Protein AF-A0A7Y3CEC0-F1 (afdb_monomer)

Solvent-accessible surface area (backbone atoms only — not comparable to full-atom values): 6217 Å² total; per-residue (Å²): 115,65,68,61,55,50,53,50,53,50,54,49,51,52,52,57,57,64,46,48,63,54,53,51,51,55,41,40,76,74,68,47,51,54,66,59,53,50,49,54,53,48,64,57,48,48,59,55,52,51,51,52,38,55,76,70,67,55,77,82,71,61,70,71,57,37,55,50,51,49,45,47,48,49,56,50,50,46,43,51,48,49,53,52,45,44,42,43,74,77,40,60,58,70,61,48,51,57,59,58,66,46,48,64,60,57,61,74,75,107

Secondary structure (DSSP, 8-state):
-HHHHHHHHHHHHHHHHHHHHHHHHHHHHTT--HHHHHHHHHHHHHHHHHHHHHHTTPPPP-THHHHHHHHIIIIIIIHHHHHHHHHHHHS-HHHHHHHHTTHHHHHHH-

Sequence (110 aa):
MDRLIGVFLVALSAACFGTNAIFASICYDAGANPVTFLFIRFLIASPIMFLIMIARGFTIPRGKLLVSLTLIGGIGLAGTTLCFYTAIRLAPVNLVIVIAYMYPTIVTLL

Mean predicted aligned error: 5.34 Å

pLDDT: mean 89.63, std 3.98, range [59.88, 95.56]

Radius of gyration: 16.81 Å; Cα contacts (8 Å, |Δi|>4): 39; chains: 1; bounding box: 42×38×42 Å

Foldseek 3Di:
DVVVVVVVVVVVVVVVVVCLLVVLVVVVVVVDALVRSLCVVCVVVVVVVVVVCVVVVHDDDDDPVVVVCCCCVPCVVVVVSSVLSNVVVVDPNVVSVVVVVCVVVVVVVD

Structure (mmCIF, N/CA/C/O backbone):
data_AF-A0A7Y3CEC0-F1
#
_entry.id   AF-A0A7Y3CEC0-F1
#
loop_
_atom_site.group_PDB
_atom_site.id
_atom_site.type_symbol
_atom_site.label_atom_id
_atom_site.label_alt_id
_atom_site.label_comp_id
_atom_site.label_asym_id
_atom_site.label_entity_id
_atom_site.label_seq_id
_atom_site.pdbx_PDB_ins_code
_atom_site.Cartn_x
_atom_site.Cartn_y
_atom_site.Cartn_z
_atom_site.occupancy
_atom_site.B_iso_or_equiv
_atom_site.auth_seq_id
_atom_site.auth_comp_id
_atom_site.auth_asym_id
_atom_site.auth_atom_id
_atom_site.pdbx_PDB_model_num
ATOM 1 N N . MET A 1 1 ? -32.267 -2.224 0.789 1.00 59.88 1 MET A N 1
ATOM 2 C CA . MET A 1 1 ? -31.476 -1.362 -0.123 1.00 59.88 1 MET A CA 1
ATOM 3 C C . MET A 1 1 ? -29.973 -1.581 0.065 1.00 59.88 1 MET A C 1
ATOM 5 O O . MET A 1 1 ? -29.211 -1.476 -0.887 1.00 59.88 1 MET A O 1
ATOM 9 N N . ASP A 1 2 ? -29.561 -2.012 1.257 1.00 79.38 2 ASP A N 1
ATOM 10 C CA . ASP A 1 2 ? -28.159 -2.186 1.666 1.00 79.38 2 ASP A CA 1
ATOM 11 C C . ASP A 1 2 ? -27.412 -3.283 0.898 1.00 79.38 2 ASP A C 1
ATOM 13 O O . ASP A 1 2 ? -26.218 -3.156 0.642 1.00 79.38 2 ASP A O 1
ATOM 17 N N . ARG A 1 3 ? -28.116 -4.329 0.438 1.00 87.75 3 ARG A N 1
ATOM 18 C CA . ARG A 1 3 ? -27.504 -5.409 -0.355 1.00 87.75 3 ARG A CA 1
ATOM 19 C C . ARG A 1 3 ? -26.991 -4.926 -1.714 1.00 87.75 3 ARG A C 1
ATOM 21 O O . ARG A 1 3 ? -25.917 -5.343 -2.126 1.00 87.75 3 ARG A O 1
ATOM 28 N N . LEU A 1 4 ? -27.723 -4.039 -2.392 1.00 93.19 4 LEU A N 1
ATOM 29 C CA . LEU A 1 4 ? -27.307 -3.485 -3.689 1.00 93.19 4 LEU A CA 1
ATOM 30 C C . LEU A 1 4 ? -26.101 -2.553 -3.536 1.00 93.19 4 LEU A C 1
ATOM 32 O O . LEU A 1 4 ? -25.158 -2.647 -4.316 1.00 93.19 4 LEU A O 1
ATOM 36 N N . ILE A 1 5 ? -26.098 -1.716 -2.493 1.00 94.19 5 ILE A N 1
ATOM 37 C CA . ILE A 1 5 ? -24.960 -0.846 -2.160 1.00 94.19 5 ILE A CA 1
ATOM 38 C C . ILE A 1 5 ? -23.728 -1.696 -1.832 1.00 94.19 5 ILE A C 1
ATOM 40 O O . ILE A 1 5 ? -22.648 -1.434 -2.354 1.00 94.19 5 ILE A O 1
ATOM 44 N N . GLY A 1 6 ? -23.889 -2.755 -1.033 1.00 91.50 6 GLY A N 1
ATOM 45 C CA . GLY A 1 6 ? -22.810 -3.692 -0.723 1.00 91.50 6 GLY A CA 1
ATOM 46 C C . GLY A 1 6 ? -22.241 -4.372 -1.970 1.00 91.50 6 GLY A C 1
ATOM 47 O O . GLY A 1 6 ? -21.027 -4.387 -2.152 1.00 91.50 6 GLY A O 1
ATOM 48 N N . VAL A 1 7 ? -23.102 -4.871 -2.865 1.00 94.69 7 VAL A N 1
ATOM 49 C CA . VAL A 1 7 ? -22.674 -5.477 -4.140 1.00 94.69 7 VAL A CA 1
ATOM 50 C C . VAL A 1 7 ? -21.895 -4.476 -4.991 1.00 94.69 7 VAL A C 1
ATOM 52 O O . VAL A 1 7 ? -20.831 -4.812 -5.506 1.00 94.69 7 VAL A O 1
ATOM 55 N N . PHE A 1 8 ? -22.379 -3.238 -5.097 1.00 95.56 8 PHE A N 1
ATOM 56 C CA . PHE A 1 8 ? -21.694 -2.192 -5.849 1.00 95.56 8 PHE A CA 1
ATOM 57 C C . PHE A 1 8 ? -20.322 -1.847 -5.252 1.00 95.56 8 PHE A C 1
ATOM 59 O O . PHE A 1 8 ? -19.337 -1.770 -5.983 1.00 95.56 8 PHE A O 1
ATOM 66 N N . LEU A 1 9 ? -20.227 -1.704 -3.926 1.00 92.81 9 LEU A N 1
ATOM 67 C CA . LEU A 1 9 ? -18.962 -1.427 -3.236 1.00 92.81 9 LEU A CA 1
ATOM 68 C C . LEU A 1 9 ? -17.937 -2.551 -3.429 1.00 92.81 9 LEU A C 1
ATOM 70 O O . LEU A 1 9 ? -16.758 -2.269 -3.643 1.00 92.81 9 LEU A O 1
ATOM 74 N N . VAL A 1 10 ? -18.376 -3.812 -3.394 1.00 94.06 10 VAL A N 1
ATOM 75 C CA . VAL A 1 10 ? -17.502 -4.967 -3.651 1.00 94.06 10 VAL A CA 1
ATOM 76 C C . VAL A 1 10 ? -17.024 -4.973 -5.100 1.00 94.06 10 VAL A C 1
ATOM 78 O O . VAL A 1 10 ? -15.828 -5.126 -5.337 1.00 94.06 10 VAL A O 1
ATOM 81 N N . ALA A 1 11 ? -17.923 -4.759 -6.063 1.00 95.00 11 ALA A N 1
ATOM 82 C CA . ALA A 1 11 ? -17.562 -4.705 -7.479 1.00 95.00 11 ALA A CA 1
ATOM 83 C C . ALA A 1 11 ? -16.560 -3.576 -7.766 1.00 95.00 11 ALA A C 1
ATOM 85 O O . ALA A 1 11 ? -15.555 -3.792 -8.445 1.00 95.00 11 ALA A O 1
ATOM 86 N N . LEU A 1 12 ? -16.786 -2.393 -7.187 1.00 95.12 12 LEU A N 1
ATOM 87 C CA . LEU A 1 12 ? -15.876 -1.257 -7.298 1.00 95.12 12 LEU A CA 1
ATOM 88 C C . LEU A 1 12 ? -14.510 -1.565 -6.673 1.00 95.12 12 LEU A C 1
ATOM 90 O O . LEU A 1 12 ? -13.479 -1.311 -7.290 1.00 95.12 12 LEU A O 1
ATOM 94 N N . SER A 1 13 ? -14.489 -2.159 -5.477 1.00 92.06 13 SER A N 1
ATOM 95 C CA . SER A 1 13 ? -13.247 -2.554 -4.808 1.00 92.06 13 SER A CA 1
ATOM 96 C C . SER A 1 13 ? -12.456 -3.575 -5.630 1.00 92.06 13 SER A C 1
ATOM 98 O O . SER A 1 13 ? -11.248 -3.406 -5.806 1.00 92.06 13 SER A O 1
ATOM 100 N N . ALA A 1 14 ? -13.133 -4.577 -6.198 1.00 90.56 14 ALA A N 1
ATOM 101 C CA . ALA A 1 14 ? -12.520 -5.580 -7.064 1.00 90.56 14 ALA A CA 1
ATOM 102 C C . ALA A 1 14 ? -11.923 -4.953 -8.334 1.00 90.56 14 ALA A C 1
ATOM 104 O O . ALA A 1 14 ? -10.784 -5.260 -8.691 1.00 90.56 14 ALA A O 1
ATOM 105 N N . ALA A 1 15 ? -12.641 -4.023 -8.972 1.00 92.19 15 ALA A N 1
ATOM 106 C CA . ALA A 1 15 ? -12.143 -3.289 -10.132 1.00 92.19 15 ALA A CA 1
ATOM 107 C C . ALA A 1 15 ? -10.903 -2.444 -9.785 1.00 92.19 15 ALA A C 1
ATOM 109 O O . ALA A 1 15 ? -9.885 -2.514 -10.479 1.00 92.19 15 ALA A O 1
ATOM 110 N N . CYS A 1 16 ? -10.937 -1.698 -8.674 1.00 90.50 16 CYS A N 1
ATOM 111 C CA . CYS A 1 16 ? -9.788 -0.921 -8.203 1.00 90.50 16 CYS A CA 1
ATOM 112 C C . CYS A 1 16 ? -8.581 -1.812 -7.874 1.00 90.50 16 CYS A C 1
ATOM 114 O O . CYS A 1 16 ? -7.445 -1.442 -8.173 1.00 90.50 16 CYS A O 1
ATOM 116 N N . PHE A 1 17 ? -8.811 -2.982 -7.272 1.00 87.19 17 PHE A N 1
ATOM 117 C CA . PHE A 1 17 ? -7.747 -3.921 -6.932 1.00 87.19 17 PHE A CA 1
ATOM 118 C C . PHE A 1 17 ? -7.092 -4.517 -8.185 1.00 87.19 17 PHE A C 1
ATOM 120 O O . PHE A 1 17 ? -5.869 -4.466 -8.307 1.00 87.19 17 PHE A O 1
ATOM 127 N N . GLY A 1 18 ? -7.886 -5.004 -9.146 1.00 84.81 18 GLY A N 1
ATOM 128 C CA . GLY A 1 18 ? -7.370 -5.592 -10.389 1.00 84.81 18 GLY A CA 1
ATOM 129 C C . GLY A 1 18 ? -6.599 -4.598 -11.262 1.00 84.81 18 GLY A C 1
ATOM 130 O O . GLY A 1 18 ? -5.578 -4.946 -11.852 1.00 84.81 18 GLY A O 1
ATOM 131 N N . THR A 1 19 ? -7.021 -3.332 -11.283 1.00 89.06 19 THR A N 1
ATOM 132 C CA . THR A 1 19 ? -6.354 -2.289 -12.085 1.00 89.06 19 THR A CA 1
ATOM 133 C C . THR A 1 19 ? -4.980 -1.893 -11.519 1.00 89.06 19 THR A C 1
ATOM 135 O O . THR A 1 19 ? -4.136 -1.363 -12.237 1.00 89.06 19 THR A O 1
ATOM 138 N N . ASN A 1 20 ? -4.699 -2.172 -10.242 1.00 87.94 20 ASN A N 1
ATOM 139 C CA . ASN A 1 20 ? -3.470 -1.722 -9.579 1.00 87.94 20 ASN A CA 1
ATOM 140 C C . ASN A 1 20 ? -2.195 -2.315 -10.209 1.00 87.94 20 ASN A C 1
ATOM 142 O O . ASN A 1 20 ? -1.223 -1.600 -10.444 1.00 87.94 20 ASN A O 1
ATOM 146 N N . ALA A 1 21 ? -2.225 -3.605 -10.558 1.00 84.31 21 ALA A N 1
ATOM 147 C CA . ALA A 1 21 ? -1.105 -4.268 -11.227 1.00 84.31 21 ALA A CA 1
ATOM 148 C C . ALA A 1 21 ? -0.862 -3.717 -12.645 1.00 84.31 21 ALA A C 1
ATOM 150 O O . ALA A 1 21 ? 0.285 -3.594 -13.072 1.00 84.31 21 ALA A O 1
ATOM 151 N N . ILE A 1 22 ? -1.934 -3.327 -13.345 1.00 86.94 22 ILE A N 1
ATOM 152 C CA . ILE A 1 22 ? -1.859 -2.700 -14.672 1.00 86.94 22 ILE A CA 1
ATOM 153 C C . ILE A 1 22 ? -1.191 -1.325 -14.560 1.00 86.94 22 ILE A C 1
ATOM 155 O O . ILE A 1 22 ? -0.243 -1.043 -15.289 1.00 86.94 22 ILE A O 1
ATOM 159 N N . PHE A 1 23 ? -1.624 -0.491 -13.607 1.00 87.44 23 PHE A N 1
ATOM 160 C CA . PHE A 1 23 ? -0.998 0.812 -13.362 1.00 87.44 23 PHE A CA 1
ATOM 161 C C . PHE A 1 23 ? 0.479 0.693 -12.990 1.00 87.44 23 PHE A C 1
ATOM 163 O O . PHE A 1 23 ? 1.285 1.484 -13.473 1.00 87.44 23 PHE A O 1
ATOM 170 N N . ALA A 1 24 ? 0.849 -0.299 -12.176 1.00 87.62 24 ALA A N 1
ATOM 171 C CA . ALA A 1 24 ? 2.249 -0.540 -11.850 1.00 87.62 24 ALA A CA 1
ATOM 172 C C . ALA A 1 24 ? 3.080 -0.860 -13.099 1.00 87.62 24 ALA A C 1
ATOM 174 O O . ALA A 1 24 ? 4.143 -0.269 -13.270 1.00 87.62 24 ALA A O 1
ATOM 175 N N . SER A 1 25 ? 2.569 -1.714 -13.995 1.00 86.38 25 SER A N 1
ATOM 176 C CA . SER A 1 25 ? 3.228 -2.014 -15.273 1.00 86.38 25 SER A CA 1
ATOM 177 C C . SER A 1 25 ? 3.428 -0.752 -16.114 1.00 86.38 25 SER A C 1
ATOM 179 O O . SER A 1 25 ? 4.549 -0.466 -16.516 1.00 86.38 25 SER A O 1
ATOM 181 N N . ILE A 1 26 ? 2.378 0.059 -16.289 1.00 89.00 26 ILE A N 1
ATOM 182 C CA . ILE A 1 26 ? 2.445 1.315 -17.058 1.00 89.00 26 ILE A CA 1
ATOM 183 C C . ILE A 1 26 ? 3.473 2.282 -16.453 1.00 89.00 26 ILE A C 1
ATOM 185 O O . ILE A 1 26 ? 4.248 2.912 -17.171 1.00 89.00 26 ILE A O 1
ATOM 189 N N . CYS A 1 27 ? 3.508 2.409 -15.124 1.00 88.94 27 CYS A N 1
ATOM 190 C CA . CYS A 1 27 ? 4.500 3.244 -14.452 1.00 88.94 27 CYS A CA 1
ATOM 191 C C . CYS A 1 27 ? 5.928 2.726 -14.663 1.00 88.94 27 CYS A C 1
ATOM 193 O O . CYS A 1 27 ? 6.843 3.537 -14.799 1.00 88.94 27 CYS A O 1
ATOM 195 N N . TYR A 1 28 ? 6.135 1.408 -14.687 1.00 90.00 28 TYR A N 1
ATOM 196 C CA . TYR A 1 28 ? 7.454 0.820 -14.938 1.00 90.00 28 TYR A CA 1
ATOM 197 C C . TYR A 1 28 ? 7.907 1.024 -16.380 1.00 90.00 28 TYR A C 1
ATOM 199 O O . TYR A 1 28 ? 9.074 1.351 -16.591 1.00 90.00 28 TYR A O 1
ATOM 207 N N . ASP A 1 29 ? 6.988 0.954 -17.343 1.00 87.81 29 ASP A N 1
ATOM 208 C CA . ASP A 1 29 ? 7.266 1.283 -18.745 1.00 87.81 29 ASP A CA 1
ATOM 209 C C . ASP A 1 29 ? 7.643 2.766 -18.915 1.00 87.81 29 ASP A C 1
ATOM 211 O O . ASP A 1 29 ? 8.500 3.111 -19.725 1.00 87.81 29 ASP A O 1
ATOM 215 N N . ALA A 1 30 ? 7.077 3.648 -18.085 1.00 90.19 30 ALA A N 1
ATOM 216 C CA . ALA A 1 30 ? 7.459 5.059 -17.994 1.00 90.19 30 ALA A CA 1
ATOM 217 C C . ALA A 1 30 ? 8.777 5.310 -17.220 1.00 90.19 30 ALA A C 1
ATOM 219 O O . ALA A 1 30 ? 9.146 6.462 -16.988 1.00 90.19 30 ALA A O 1
ATOM 220 N N . GLY A 1 31 ? 9.490 4.258 -16.799 1.00 87.69 31 GLY A N 1
ATOM 221 C CA . GLY A 1 31 ? 10.784 4.340 -16.112 1.00 87.69 31 GLY A CA 1
ATOM 222 C C . GLY A 1 31 ? 10.711 4.434 -14.583 1.00 87.69 31 GLY A C 1
ATOM 223 O O . GLY A 1 31 ? 11.747 4.590 -13.931 1.00 87.69 31 GLY A O 1
ATOM 224 N N . ALA A 1 32 ? 9.523 4.328 -13.979 1.00 90.62 32 ALA A N 1
ATOM 225 C CA . ALA A 1 32 ? 9.399 4.262 -12.526 1.00 90.62 32 ALA A CA 1
ATOM 226 C C . ALA A 1 32 ? 9.886 2.908 -11.983 1.00 90.62 32 ALA A C 1
ATOM 228 O O . ALA A 1 32 ? 10.003 1.910 -12.692 1.00 90.62 32 ALA A O 1
ATOM 229 N N . ASN A 1 33 ? 10.139 2.853 -10.678 1.00 90.62 33 ASN A N 1
ATOM 230 C CA . ASN A 1 33 ? 10.487 1.622 -9.976 1.00 90.62 33 ASN A CA 1
ATOM 231 C C . ASN A 1 33 ? 9.457 1.323 -8.864 1.00 90.62 33 ASN A C 1
ATOM 233 O O . ASN A 1 33 ? 8.628 2.184 -8.542 1.00 90.62 33 ASN A O 1
ATOM 237 N N . PRO A 1 34 ? 9.477 0.118 -8.260 1.00 88.94 34 PRO A N 1
ATOM 238 C CA . PRO A 1 34 ? 8.507 -0.271 -7.241 1.00 88.94 34 PRO A CA 1
ATOM 239 C C . PRO A 1 34 ? 8.495 0.677 -6.043 1.00 88.94 34 PRO A C 1
ATOM 241 O O . PRO A 1 34 ? 7.428 1.001 -5.535 1.00 88.94 34 PRO A O 1
ATOM 244 N N . VAL A 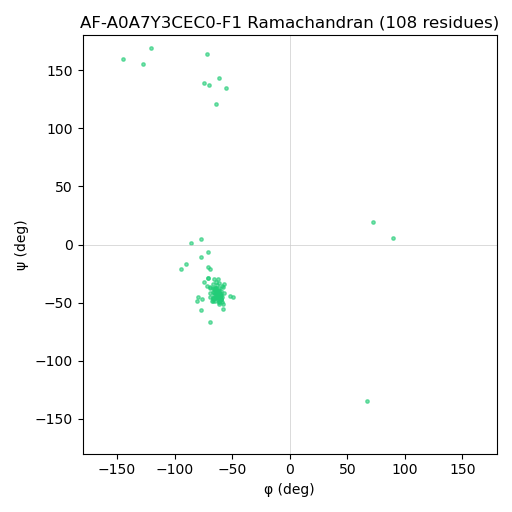1 35 ? 9.658 1.189 -5.637 1.00 91.38 35 VAL A N 1
ATOM 245 C CA . VAL A 1 35 ? 9.771 2.131 -4.518 1.00 91.38 35 VAL A CA 1
ATOM 246 C C . VAL A 1 35 ? 9.061 3.445 -4.844 1.00 91.38 35 VAL A C 1
ATOM 248 O O . VAL A 1 35 ? 8.239 3.899 -4.055 1.00 91.38 35 VAL A O 1
ATOM 251 N N . THR A 1 36 ? 9.311 4.028 -6.018 1.00 90.00 36 THR A N 1
ATOM 252 C CA . THR A 1 36 ? 8.666 5.270 -6.471 1.00 90.00 36 THR A CA 1
ATOM 253 C C . THR A 1 36 ? 7.152 5.105 -6.598 1.00 90.00 36 THR A C 1
ATOM 255 O O . THR A 1 36 ? 6.401 5.971 -6.149 1.00 90.00 36 THR A O 1
ATOM 258 N N . PHE A 1 37 ? 6.692 3.978 -7.151 1.00 90.25 37 PHE A N 1
ATOM 259 C CA . PHE A 1 37 ? 5.264 3.678 -7.285 1.00 90.25 37 PHE A CA 1
ATOM 260 C C . PHE A 1 37 ? 4.566 3.590 -5.920 1.00 90.25 37 PHE A C 1
ATOM 262 O O . PHE A 1 37 ? 3.544 4.241 -5.69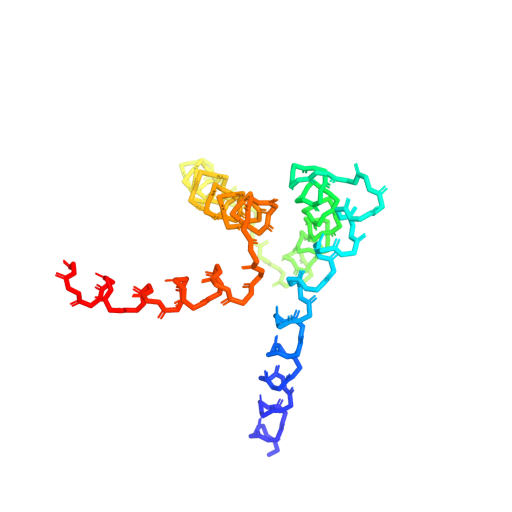4 1.00 90.25 37 PHE A O 1
ATOM 269 N N . LEU A 1 38 ? 5.145 2.836 -4.978 1.00 90.44 38 LEU A N 1
ATOM 270 C CA . LEU A 1 38 ? 4.633 2.742 -3.608 1.00 90.44 38 LEU A CA 1
ATOM 271 C C . LEU A 1 38 ? 4.664 4.095 -2.905 1.00 90.44 38 LEU A C 1
ATOM 273 O O . LEU A 1 38 ? 3.696 4.446 -2.236 1.00 90.44 38 LEU A O 1
ATOM 277 N N . PHE A 1 39 ? 5.755 4.846 -3.058 1.00 90.62 39 PHE A N 1
ATOM 278 C CA . PHE A 1 39 ? 5.917 6.144 -2.422 1.00 90.62 39 PHE A CA 1
ATOM 279 C C . PHE A 1 39 ? 4.793 7.096 -2.826 1.00 90.62 39 PHE A C 1
ATOM 281 O O . PHE A 1 39 ? 4.111 7.618 -1.951 1.00 90.62 39 PHE A O 1
ATOM 288 N N . ILE A 1 40 ? 4.523 7.248 -4.127 1.00 90.88 40 ILE A N 1
ATOM 289 C CA . ILE A 1 40 ? 3.421 8.091 -4.617 1.00 90.88 40 ILE A CA 1
ATOM 290 C C . ILE A 1 40 ? 2.072 7.575 -4.103 1.00 90.88 40 ILE A C 1
ATOM 292 O O . ILE A 1 40 ? 1.255 8.354 -3.609 1.00 90.88 40 ILE A O 1
ATOM 296 N N . ARG A 1 41 ? 1.841 6.256 -4.159 1.00 89.56 41 ARG A N 1
ATOM 297 C CA . ARG A 1 41 ? 0.587 5.646 -3.698 1.00 89.56 41 ARG A CA 1
ATOM 298 C C . ARG A 1 41 ? 0.322 5.933 -2.217 1.00 89.56 41 ARG A C 1
ATOM 300 O O . ARG A 1 41 ? -0.789 6.327 -1.865 1.00 89.56 41 ARG A O 1
ATOM 307 N N . PHE A 1 42 ? 1.320 5.755 -1.355 1.00 90.50 42 PHE A N 1
ATOM 308 C CA . PHE A 1 42 ? 1.193 6.026 0.078 1.00 90.50 42 PHE A CA 1
ATOM 309 C C . PHE A 1 42 ? 1.186 7.521 0.396 1.00 90.50 42 PHE A C 1
ATOM 311 O O . PHE A 1 42 ? 0.480 7.925 1.316 1.00 90.50 42 PHE A O 1
ATOM 318 N N . LEU A 1 43 ? 1.890 8.346 -0.382 1.00 93.69 43 LEU A N 1
ATOM 319 C CA . LEU A 1 43 ? 1.878 9.801 -0.239 1.00 93.69 43 LEU A CA 1
ATOM 320 C C . LEU A 1 43 ? 0.479 10.378 -0.468 1.00 93.69 43 LEU A C 1
ATOM 322 O O . LEU A 1 43 ? 0.081 11.292 0.243 1.00 93.69 43 LEU A O 1
ATOM 326 N N . ILE A 1 44 ? -0.280 9.823 -1.417 1.00 92.69 44 ILE A N 1
ATOM 327 C CA . ILE A 1 44 ? -1.668 10.228 -1.681 1.00 92.69 44 ILE A CA 1
ATOM 328 C C . ILE A 1 44 ? -2.626 9.593 -0.664 1.00 92.69 44 ILE A C 1
ATOM 330 O O . ILE A 1 44 ? -3.497 10.268 -0.119 1.00 92.69 44 ILE A O 1
ATOM 334 N N . ALA A 1 45 ? -2.475 8.296 -0.377 1.00 92.00 45 ALA A N 1
ATOM 335 C CA . ALA A 1 45 ? -3.401 7.576 0.497 1.00 92.00 45 ALA A CA 1
ATOM 336 C C . ALA A 1 45 ? -3.312 8.009 1.971 1.00 92.00 45 ALA A C 1
ATOM 338 O O . ALA A 1 45 ? -4.337 8.060 2.649 1.00 92.00 45 ALA A O 1
ATOM 339 N N . SER A 1 46 ? -2.113 8.327 2.465 1.00 91.31 46 SER A N 1
ATOM 340 C CA . SER A 1 46 ? -1.867 8.718 3.859 1.00 91.31 46 SER A CA 1
ATOM 341 C C . SER A 1 46 ? -2.684 9.942 4.308 1.00 91.31 46 SER A C 1
ATOM 343 O O . SER A 1 46 ? -3.453 9.801 5.262 1.00 91.31 46 SER A O 1
ATOM 345 N N . PRO A 1 47 ? -2.630 11.112 3.634 1.00 94.19 47 PRO A N 1
ATOM 346 C CA . PRO A 1 47 ? -3.417 12.276 4.038 1.00 94.19 47 PRO A CA 1
ATOM 347 C C . PRO A 1 47 ? -4.922 12.028 3.904 1.00 94.19 47 PRO A C 1
ATOM 349 O O . PRO A 1 47 ? -5.678 12.439 4.779 1.00 94.19 47 PRO A O 1
ATOM 352 N N . ILE A 1 48 ? -5.367 11.306 2.870 1.00 95.00 48 ILE A N 1
ATOM 353 C CA . ILE A 1 48 ? -6.788 10.967 2.689 1.00 95.00 48 ILE A CA 1
ATOM 354 C C . ILE A 1 48 ? -7.285 10.117 3.863 1.00 95.00 48 ILE A C 1
ATOM 356 O O . ILE A 1 48 ? -8.297 10.441 4.482 1.00 95.00 48 ILE A O 1
ATOM 360 N N . MET A 1 49 ? -6.558 9.054 4.211 1.00 91.44 49 MET A N 1
ATOM 361 C CA . MET A 1 49 ? -6.912 8.192 5.339 1.00 91.44 49 MET A CA 1
ATOM 362 C C . MET A 1 49 ? -6.834 8.931 6.675 1.00 91.44 49 MET A C 1
ATOM 364 O O . MET A 1 49 ? -7.695 8.732 7.530 1.00 91.44 49 MET A O 1
ATOM 368 N N . PHE A 1 50 ? -5.853 9.816 6.848 1.00 91.81 50 PHE A N 1
ATOM 369 C CA . PHE A 1 50 ? -5.727 10.637 8.048 1.00 91.81 50 PHE A CA 1
ATOM 370 C C . PHE A 1 50 ? -6.910 11.604 8.210 1.00 91.81 50 PHE A C 1
ATOM 372 O O . PHE A 1 50 ? -7.478 11.710 9.297 1.00 91.81 50 PHE A O 1
ATOM 379 N N . LEU A 1 51 ? -7.353 12.244 7.123 1.00 93.81 51 LEU A N 1
ATOM 380 C CA . LEU A 1 51 ? -8.545 13.095 7.120 1.00 93.81 51 LEU A CA 1
ATOM 381 C C . LEU A 1 51 ? -9.816 12.299 7.429 1.00 93.81 51 LEU A C 1
ATOM 383 O O . LEU A 1 51 ? -10.628 12.742 8.238 1.00 93.81 51 LEU A O 1
ATOM 387 N N . ILE A 1 52 ? -9.977 11.105 6.847 1.00 94.06 52 ILE A N 1
ATOM 388 C CA . ILE A 1 52 ? -11.110 10.212 7.144 1.00 94.06 52 ILE A CA 1
ATOM 389 C C . ILE A 1 52 ? -11.106 9.801 8.620 1.00 94.06 52 ILE A C 1
ATOM 391 O O . ILE A 1 52 ? -12.164 9.765 9.248 1.00 94.06 52 ILE A O 1
ATOM 395 N N . MET A 1 53 ? -9.932 9.507 9.185 1.00 93.69 53 MET A N 1
ATOM 396 C CA . MET A 1 53 ? -9.780 9.146 10.594 1.00 93.69 53 MET A CA 1
ATOM 397 C C . MET A 1 53 ? -10.284 10.269 11.510 1.00 93.69 53 MET A C 1
ATOM 399 O O . MET A 1 53 ? -11.092 10.008 12.403 1.00 93.69 53 MET A O 1
ATOM 403 N N . ILE A 1 54 ? -9.870 11.513 11.244 1.00 93.06 54 ILE A N 1
ATOM 404 C CA . ILE A 1 54 ? -10.321 12.695 11.994 1.00 93.06 54 ILE A CA 1
ATOM 405 C C . ILE A 1 54 ? -11.823 12.929 11.794 1.00 93.06 54 ILE A C 1
ATOM 407 O O . ILE A 1 54 ? -12.543 13.122 12.769 1.00 93.06 54 ILE A O 1
ATOM 411 N N . ALA A 1 55 ? -12.316 12.862 10.553 1.00 94.44 55 ALA A N 1
ATOM 412 C CA . ALA A 1 55 ? -13.725 13.093 10.229 1.00 94.44 55 ALA A CA 1
ATOM 413 C C . ALA A 1 55 ? -14.669 12.073 10.889 1.00 94.44 55 ALA A C 1
ATOM 415 O O . ALA A 1 55 ? -15.811 12.396 11.203 1.00 94.44 55 ALA A O 1
ATOM 416 N N . ARG A 1 56 ? -14.193 10.845 11.127 1.00 93.38 56 ARG A N 1
ATOM 417 C CA . ARG A 1 56 ? -14.931 9.799 11.853 1.00 93.38 56 ARG A CA 1
ATOM 418 C C . ARG A 1 56 ? -14.769 9.870 13.375 1.00 93.38 56 ARG A C 1
ATOM 420 O O . ARG A 1 56 ? -15.333 9.032 14.071 1.00 93.38 56 ARG A O 1
ATOM 427 N N . GLY A 1 57 ? -14.020 10.845 13.893 1.00 90.00 57 GLY A N 1
ATOM 428 C CA . GLY A 1 57 ? -13.823 11.044 15.329 1.00 90.00 57 GLY A CA 1
ATOM 429 C C . GLY A 1 57 ? -12.924 9.999 15.992 1.00 90.00 57 GLY A C 1
ATOM 430 O O . GLY A 1 57 ? -12.979 9.834 17.210 1.00 90.00 57 GLY A O 1
ATOM 431 N N . PHE A 1 58 ? -12.101 9.278 15.224 1.00 88.56 58 PHE A N 1
ATOM 432 C CA . PHE A 1 58 ? -11.154 8.333 15.809 1.00 88.56 58 PHE A CA 1
ATOM 433 C C . PHE A 1 58 ? -10.038 9.079 16.543 1.00 88.56 58 PHE A C 1
ATOM 435 O O . PHE A 1 58 ? -9.484 10.066 16.055 1.00 88.56 58 PHE A O 1
ATOM 442 N N . THR A 1 59 ? -9.682 8.584 17.726 1.00 85.50 59 THR A N 1
ATOM 443 C CA . THR A 1 59 ? -8.576 9.134 18.505 1.00 85.50 59 THR A CA 1
ATOM 444 C C . THR A 1 59 ? -7.244 8.718 17.895 1.00 85.50 59 THR A C 1
ATOM 446 O O . THR A 1 59 ? -7.061 7.577 17.469 1.00 85.50 59 THR A O 1
ATOM 449 N N . ILE A 1 60 ? -6.287 9.649 17.860 1.00 84.56 60 ILE A N 1
ATOM 450 C CA . ILE A 1 60 ? -4.929 9.334 17.413 1.00 84.56 60 ILE A CA 1
ATOM 451 C C . ILE A 1 60 ? -4.339 8.319 18.406 1.00 84.56 60 ILE A C 1
ATOM 453 O O . ILE A 1 60 ? -4.252 8.637 19.600 1.00 84.56 60 ILE A O 1
ATOM 457 N N . PRO A 1 61 ? -3.937 7.115 17.957 1.00 84.56 61 PRO A N 1
ATOM 458 C CA . PRO A 1 61 ? -3.350 6.112 18.836 1.00 84.56 61 PRO A CA 1
ATOM 459 C C . PRO A 1 61 ? -2.056 6.654 19.451 1.00 84.56 61 PRO A C 1
ATOM 461 O O . PRO A 1 61 ? -1.304 7.379 18.805 1.00 84.56 61 PRO A O 1
ATOM 464 N N . ARG A 1 62 ? -1.775 6.324 20.714 1.00 88.75 62 ARG A N 1
ATOM 465 C CA . ARG A 1 62 ? -0.581 6.803 21.434 1.00 88.75 62 ARG A CA 1
ATOM 466 C C . ARG A 1 62 ? 0.205 5.647 22.052 1.00 88.75 62 ARG A C 1
ATOM 468 O O . ARG A 1 62 ? -0.344 4.583 22.338 1.00 88.75 62 ARG A O 1
ATOM 475 N N . GLY A 1 63 ? 1.505 5.862 22.264 1.00 91.62 63 GLY A N 1
ATOM 476 C CA . GLY A 1 63 ? 2.391 4.922 22.957 1.00 91.62 63 GLY A CA 1
ATOM 477 C C . GLY A 1 63 ? 2.622 3.610 22.199 1.00 91.62 63 GLY A C 1
ATOM 478 O O . GLY A 1 63 ? 2.863 3.612 20.992 1.00 91.62 63 GLY A O 1
ATOM 479 N N . LYS A 1 64 ? 2.544 2.478 22.914 1.00 88.12 64 LYS A N 1
ATOM 480 C CA . LYS A 1 64 ? 2.814 1.129 22.374 1.00 88.12 64 LYS A CA 1
ATOM 481 C C . LYS A 1 64 ? 1.930 0.766 21.178 1.00 88.12 64 LYS A C 1
ATOM 483 O O . LYS A 1 64 ? 2.397 0.096 20.262 1.00 88.12 64 LYS A O 1
ATOM 488 N N . LEU A 1 65 ? 0.682 1.237 21.170 1.00 87.88 65 LEU A N 1
ATOM 489 C CA . LEU A 1 65 ? -0.255 0.984 20.078 1.00 87.88 65 LEU A CA 1
ATOM 490 C C . LEU A 1 65 ? 0.218 1.639 18.774 1.00 87.88 65 LEU A C 1
ATOM 492 O O . LEU A 1 65 ? 0.178 1.001 17.729 1.00 87.88 65 LEU A O 1
ATOM 496 N N . LEU A 1 66 ? 0.738 2.870 18.841 1.00 89.44 66 LEU A N 1
ATOM 497 C CA . LEU A 1 66 ? 1.270 3.567 17.668 1.00 89.44 66 LEU A CA 1
ATOM 498 C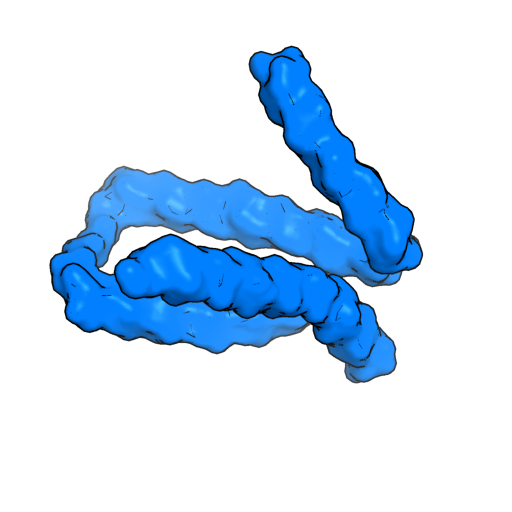 C . LEU A 1 66 ? 2.526 2.873 17.129 1.00 89.44 66 LEU A C 1
ATOM 500 O O . LEU A 1 66 ? 2.651 2.698 15.924 1.00 89.44 66 LEU A O 1
ATOM 504 N N . VAL A 1 67 ? 3.420 2.406 18.006 1.00 90.00 67 VAL A N 1
ATOM 505 C CA . VAL A 1 67 ? 4.603 1.632 17.586 1.00 90.00 67 VAL A CA 1
ATOM 506 C C . VAL A 1 67 ? 4.193 0.316 16.918 1.00 90.00 67 VAL A C 1
ATOM 508 O O . VAL A 1 67 ? 4.709 -0.012 15.854 1.00 90.00 67 VAL A O 1
ATOM 511 N N . SER A 1 68 ? 3.235 -0.412 17.497 1.00 89.50 68 SER A N 1
ATOM 512 C CA . SER A 1 68 ? 2.728 -1.666 16.926 1.00 89.50 68 SER A CA 1
ATOM 513 C C . SER A 1 68 ? 2.050 -1.452 15.568 1.00 89.50 68 SER A C 1
ATOM 515 O O . SER A 1 68 ? 2.364 -2.166 14.618 1.00 89.50 68 SER A O 1
ATOM 517 N N . LEU A 1 69 ? 1.201 -0.427 15.438 1.00 88.44 69 LEU A N 1
ATOM 518 C CA . LEU A 1 69 ? 0.560 -0.047 14.173 1.00 88.44 69 LEU A CA 1
ATOM 519 C C . LEU A 1 69 ? 1.586 0.335 13.104 1.00 88.44 69 LEU A C 1
ATOM 521 O O . LEU A 1 69 ? 1.469 -0.107 11.964 1.00 88.44 69 LEU A O 1
ATOM 525 N N . THR A 1 70 ? 2.610 1.107 13.469 1.00 88.25 70 THR A N 1
ATOM 526 C CA . THR A 1 70 ? 3.684 1.489 12.545 1.00 88.25 70 THR A CA 1
ATOM 527 C C . THR A 1 70 ? 4.525 0.285 12.130 1.00 88.25 70 THR A C 1
ATOM 529 O O . THR A 1 70 ? 4.892 0.184 10.964 1.00 88.25 70 THR A O 1
ATOM 532 N N . LEU A 1 71 ? 4.797 -0.664 13.031 1.00 90.31 71 LEU A N 1
ATOM 533 C CA . LEU A 1 71 ? 5.515 -1.897 12.693 1.00 90.31 71 LEU A CA 1
ATOM 534 C C . LEU A 1 71 ? 4.696 -2.792 11.758 1.00 90.31 71 LEU A C 1
ATOM 536 O O . LEU A 1 71 ? 5.211 -3.242 10.739 1.00 90.31 71 LEU A O 1
ATOM 540 N N . ILE A 1 72 ? 3.415 -3.012 12.055 1.00 91.75 72 ILE A N 1
ATOM 541 C CA . ILE A 1 72 ? 2.533 -3.828 11.210 1.00 91.75 72 ILE A CA 1
ATOM 542 C C . ILE A 1 72 ? 2.321 -3.152 9.850 1.00 91.75 72 ILE A C 1
ATOM 544 O O . ILE A 1 72 ? 2.399 -3.810 8.816 1.00 91.75 72 ILE A O 1
ATOM 548 N N . GLY A 1 73 ? 2.091 -1.839 9.829 1.00 87.19 73 GLY A N 1
ATOM 549 C CA . GLY A 1 73 ? 1.886 -1.075 8.600 1.00 87.19 73 GLY A CA 1
ATOM 550 C C . GLY A 1 73 ? 3.152 -0.949 7.754 1.00 87.19 73 GLY A C 1
ATOM 551 O O . GLY A 1 73 ? 3.109 -1.166 6.547 1.00 87.19 73 GLY A O 1
ATOM 552 N N . GLY A 1 74 ? 4.286 -0.631 8.377 1.00 85.75 74 GLY A N 1
ATOM 553 C CA . GLY A 1 74 ? 5.565 -0.441 7.698 1.00 85.75 74 GLY A CA 1
ATOM 554 C C . GLY A 1 74 ? 6.228 -1.757 7.304 1.00 85.75 74 GLY A C 1
ATOM 555 O O . GLY A 1 74 ? 6.512 -1.984 6.134 1.00 85.75 74 GLY A O 1
ATOM 556 N N . ILE A 1 75 ? 6.457 -2.655 8.261 1.00 86.06 75 ILE A N 1
ATOM 557 C CA . ILE A 1 75 ? 7.163 -3.916 7.991 1.00 86.06 75 ILE A CA 1
ATOM 558 C C . ILE A 1 75 ? 6.211 -4.941 7.376 1.00 86.06 75 ILE A C 1
ATOM 560 O O . ILE A 1 75 ? 6.530 -5.531 6.348 1.00 86.06 75 ILE A O 1
ATOM 564 N N . GLY A 1 76 ? 5.033 -5.133 7.971 1.00 86.94 76 GLY A N 1
ATOM 565 C CA . GLY A 1 76 ? 4.069 -6.126 7.496 1.00 86.94 76 GLY A CA 1
ATOM 566 C C . GLY A 1 76 ? 3.462 -5.744 6.146 1.00 86.94 76 GLY A C 1
ATOM 567 O O . GLY A 1 76 ? 3.697 -6.403 5.133 1.00 86.94 76 GLY A O 1
ATOM 568 N N . LEU A 1 77 ? 2.681 -4.664 6.109 1.00 87.12 77 LEU A N 1
ATOM 569 C CA . LEU A 1 77 ? 1.914 -4.288 4.918 1.00 87.12 77 LEU A CA 1
ATOM 570 C C . LEU A 1 77 ? 2.777 -3.645 3.828 1.00 87.12 77 LEU A C 1
ATOM 572 O O . LEU A 1 77 ? 2.671 -4.038 2.665 1.00 87.12 77 LEU A O 1
ATOM 576 N N . ALA A 1 78 ? 3.638 -2.677 4.155 1.00 88.62 78 ALA A N 1
ATOM 577 C CA . ALA A 1 78 ? 4.460 -2.036 3.129 1.00 88.62 78 ALA A CA 1
ATOM 578 C C . ALA A 1 78 ? 5.568 -2.972 2.624 1.00 88.62 78 ALA A C 1
ATOM 580 O O . ALA A 1 78 ? 5.823 -2.990 1.421 1.00 88.62 78 ALA A O 1
ATOM 581 N N . GLY A 1 79 ? 6.150 -3.810 3.491 1.00 89.62 79 GLY A N 1
ATOM 582 C CA . GLY A 1 79 ? 7.113 -4.841 3.093 1.00 89.62 79 GLY A CA 1
ATOM 583 C C . GLY A 1 79 ? 6.515 -5.868 2.128 1.00 89.62 79 GLY A C 1
ATOM 584 O O . GLY A 1 79 ? 7.053 -6.076 1.042 1.00 89.62 79 GLY A O 1
ATOM 585 N N . THR A 1 80 ? 5.357 -6.450 2.457 1.00 90.06 80 THR A N 1
ATOM 586 C CA . THR A 1 80 ? 4.662 -7.386 1.547 1.00 90.06 80 THR A CA 1
ATOM 587 C C . THR A 1 80 ? 4.270 -6.723 0.229 1.00 90.06 80 THR A C 1
ATOM 589 O O . THR A 1 80 ? 4.483 -7.296 -0.840 1.00 90.06 80 THR A O 1
ATOM 592 N N . THR A 1 81 ? 3.775 -5.483 0.285 1.00 90.06 81 THR A N 1
ATOM 593 C CA . THR A 1 81 ? 3.451 -4.690 -0.908 1.00 90.06 81 THR A CA 1
ATOM 594 C C . THR A 1 81 ? 4.695 -4.462 -1.771 1.00 90.06 81 THR A C 1
ATOM 596 O O . THR A 1 81 ? 4.642 -4.650 -2.984 1.00 90.06 81 THR A O 1
ATOM 599 N N . LEU A 1 82 ? 5.833 -4.110 -1.170 1.00 92.44 82 LEU A N 1
ATOM 600 C CA . LEU A 1 82 ? 7.088 -3.894 -1.888 1.00 92.44 82 LEU A CA 1
ATOM 601 C C . LEU A 1 82 ? 7.566 -5.178 -2.567 1.00 92.44 82 LEU A C 1
ATOM 603 O O . LEU A 1 82 ? 7.924 -5.136 -3.744 1.00 92.44 82 LEU A O 1
ATOM 607 N N . CYS A 1 83 ? 7.527 -6.314 -1.869 1.00 91.12 83 CYS A N 1
ATOM 608 C CA . CYS A 1 83 ? 7.872 -7.616 -2.441 1.00 91.12 83 CYS A CA 1
ATOM 609 C C . CYS A 1 83 ? 6.985 -7.957 -3.645 1.00 91.12 83 CYS A C 1
ATOM 611 O O . CYS A 1 83 ? 7.501 -8.347 -4.690 1.00 91.12 83 CYS A O 1
ATOM 613 N N . PHE A 1 84 ? 5.671 -7.747 -3.535 1.00 90.38 84 PHE A N 1
ATOM 614 C CA . PHE A 1 84 ? 4.721 -8.014 -4.616 1.00 90.38 84 PHE A CA 1
ATOM 615 C C . PHE A 1 84 ? 5.003 -7.171 -5.868 1.00 90.38 84 PHE A C 1
ATOM 617 O O . PHE A 1 84 ? 5.128 -7.702 -6.970 1.00 90.38 84 PHE A O 1
ATOM 624 N N . TYR A 1 85 ? 5.169 -5.857 -5.711 1.00 90.44 85 TYR A N 1
ATOM 625 C CA . TYR A 1 85 ? 5.443 -4.960 -6.839 1.00 90.44 85 TYR A CA 1
ATOM 626 C C . TYR A 1 85 ? 6.856 -5.131 -7.410 1.00 90.44 85 TYR A C 1
ATOM 628 O O . TYR A 1 85 ? 7.073 -4.970 -8.609 1.00 90.44 85 TYR A O 1
ATOM 636 N N . THR A 1 86 ? 7.816 -5.538 -6.579 1.00 91.06 86 THR A N 1
ATOM 637 C CA . THR A 1 86 ? 9.141 -5.953 -7.053 1.00 91.06 86 THR A CA 1
ATOM 638 C C . THR A 1 86 ? 9.048 -7.224 -7.890 1.00 91.06 86 THR A C 1
ATOM 640 O O . THR A 1 86 ? 9.672 -7.291 -8.945 1.00 91.06 86 THR A O 1
ATOM 643 N N . ALA A 1 87 ? 8.226 -8.198 -7.490 1.00 90.06 87 ALA A N 1
ATOM 644 C CA . ALA A 1 87 ? 7.989 -9.399 -8.285 1.00 90.06 87 ALA A CA 1
ATOM 645 C C . ALA A 1 87 ? 7.352 -9.064 -9.643 1.00 90.06 87 ALA A C 1
ATOM 647 O O . ALA A 1 87 ? 7.805 -9.590 -10.654 1.00 90.06 87 ALA A O 1
ATOM 648 N N . ILE A 1 88 ? 6.394 -8.126 -9.693 1.00 88.50 88 ILE A N 1
ATOM 649 C CA . ILE A 1 88 ? 5.816 -7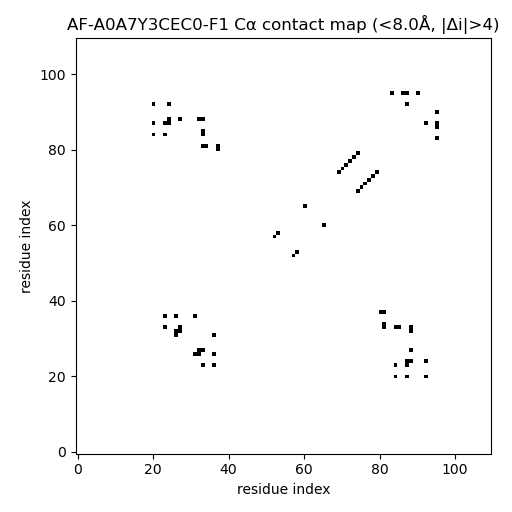.624 -10.957 1.00 88.50 88 ILE A CA 1
ATOM 650 C C . ILE A 1 88 ? 6.881 -7.005 -11.872 1.00 88.50 88 ILE A C 1
ATOM 652 O O . ILE A 1 88 ? 6.807 -7.143 -13.087 1.00 88.50 88 ILE A O 1
ATOM 656 N N . ARG A 1 89 ? 7.890 -6.329 -11.315 1.00 88.31 89 ARG A N 1
ATOM 657 C CA . ARG A 1 89 ? 8.993 -5.785 -12.120 1.00 88.31 89 ARG A CA 1
ATOM 658 C C . ARG A 1 89 ? 9.918 -6.872 -12.678 1.00 88.31 89 ARG A C 1
ATOM 660 O O . ARG A 1 89 ? 10.556 -6.652 -13.702 1.00 88.31 89 ARG A O 1
ATOM 667 N N . LEU A 1 90 ? 10.048 -8.001 -11.985 1.00 89.06 90 LEU A N 1
ATOM 668 C CA . LEU A 1 90 ? 10.986 -9.073 -12.334 1.00 89.06 90 LEU A CA 1
ATOM 669 C C . LEU A 1 90 ? 10.359 -10.174 -13.198 1.00 89.06 90 LEU A C 1
ATOM 671 O O . LEU A 1 90 ? 11.087 -10.912 -1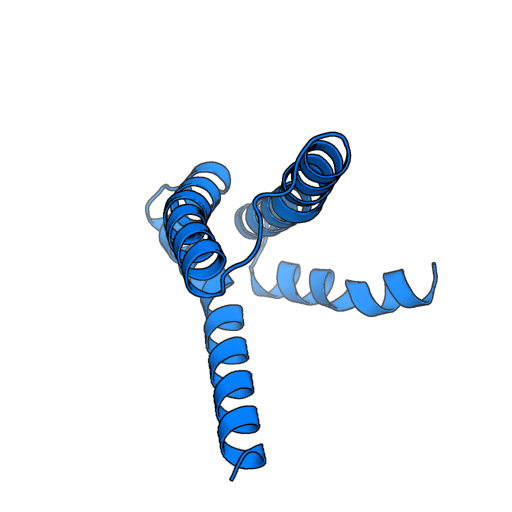3.857 1.00 89.06 90 LEU A O 1
ATOM 675 N N . ALA A 1 91 ? 9.035 -10.310 -13.182 1.00 90.38 91 ALA A N 1
ATOM 676 C CA . ALA A 1 91 ? 8.318 -11.389 -13.842 1.00 90.38 91 ALA A CA 1
ATOM 677 C C . ALA A 1 91 ? 6.973 -10.912 -14.417 1.00 90.38 91 ALA A C 1
ATOM 679 O O . ALA A 1 91 ? 6.422 -9.910 -13.960 1.00 90.38 91 ALA A O 1
ATOM 680 N N . PRO A 1 92 ? 6.397 -11.646 -15.386 1.00 87.56 92 PRO A N 1
ATOM 681 C CA . PRO A 1 92 ? 5.093 -11.318 -15.950 1.00 87.56 92 PRO A CA 1
ATOM 682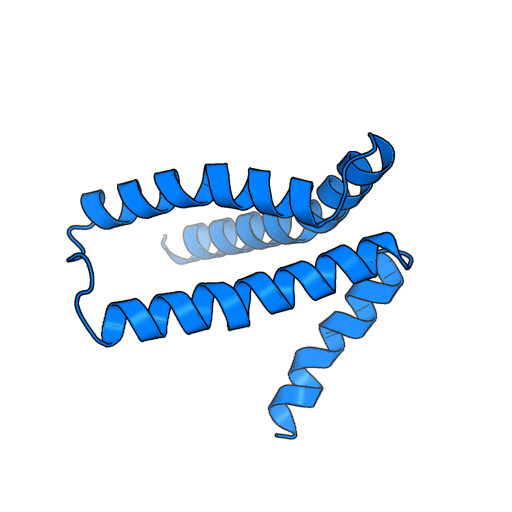 C C . PRO A 1 92 ? 4.003 -11.201 -14.877 1.00 87.56 92 PRO A C 1
ATOM 684 O O . PRO A 1 92 ? 3.871 -12.067 -14.009 1.00 87.56 92 PRO A O 1
ATOM 687 N N . VAL A 1 93 ? 3.181 -10.150 -14.971 1.00 86.50 93 VAL A N 1
ATOM 688 C CA . VAL A 1 93 ? 2.113 -9.829 -14.003 1.00 86.50 93 VAL A CA 1
ATOM 689 C C . VAL A 1 93 ? 1.194 -11.026 -13.739 1.00 86.50 93 VAL A C 1
ATOM 691 O O . VAL A 1 93 ? 0.874 -11.324 -12.591 1.00 86.50 93 VAL A O 1
ATOM 694 N N . ASN A 1 94 ? 0.793 -11.741 -14.792 1.00 88.12 94 ASN A N 1
ATOM 695 C CA . ASN A 1 94 ? -0.081 -12.911 -14.694 1.00 88.12 94 ASN A CA 1
ATOM 696 C C . ASN A 1 94 ? 0.537 -14.040 -13.853 1.00 88.12 94 ASN A C 1
ATOM 698 O O . ASN A 1 94 ? -0.156 -14.633 -13.030 1.00 88.12 94 ASN A O 1
ATOM 702 N N . LEU A 1 95 ? 1.834 -14.304 -14.012 1.00 90.25 95 LEU A N 1
ATOM 703 C CA . LEU A 1 95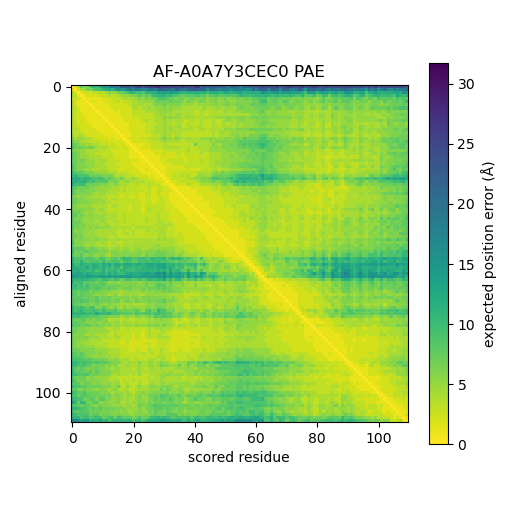 ? 2.550 -15.320 -13.243 1.00 90.25 95 LEU A CA 1
ATOM 704 C C . LEU A 1 95 ? 2.633 -14.927 -11.764 1.00 90.25 95 LEU A C 1
ATOM 706 O O . LEU A 1 95 ? 2.321 -15.735 -10.891 1.00 90.25 95 LEU A O 1
ATOM 710 N N . VAL A 1 96 ? 2.991 -13.672 -11.481 1.00 90.56 96 VAL A N 1
ATOM 711 C CA . VAL A 1 96 ? 3.096 -13.158 -10.105 1.00 90.56 96 VAL A CA 1
ATOM 712 C C . VAL A 1 96 ? 1.751 -13.229 -9.383 1.00 90.56 96 VAL A C 1
ATOM 714 O O . VAL A 1 96 ? 1.694 -13.645 -8.227 1.00 90.56 96 VAL A O 1
ATOM 717 N N . ILE A 1 97 ? 0.662 -12.869 -10.064 1.00 89.06 97 ILE A N 1
ATOM 718 C CA . ILE A 1 97 ? -0.694 -12.916 -9.508 1.00 89.06 97 ILE A CA 1
ATOM 719 C C . ILE A 1 97 ? -1.114 -14.353 -9.175 1.00 89.06 97 ILE A C 1
ATOM 721 O O . ILE A 1 97 ? -1.644 -14.587 -8.091 1.00 89.06 97 ILE A O 1
ATOM 725 N N . VAL A 1 98 ? -0.856 -15.323 -10.060 1.00 90.31 98 VAL A N 1
ATOM 726 C CA . VAL A 1 98 ? -1.188 -16.738 -9.805 1.00 90.31 98 VAL A CA 1
ATOM 727 C C . VAL A 1 98 ? -0.449 -17.261 -8.574 1.00 90.31 98 VAL A C 1
ATOM 729 O O . VAL A 1 98 ? -1.065 -17.892 -7.718 1.00 90.31 98 VAL A O 1
ATOM 732 N N . ILE A 1 99 ? 0.842 -16.943 -8.442 1.00 90.50 99 ILE A N 1
ATOM 733 C CA . ILE A 1 99 ? 1.630 -17.314 -7.258 1.00 90.50 99 ILE A CA 1
ATOM 734 C C . ILE A 1 99 ? 1.063 -16.640 -6.003 1.00 90.50 99 ILE A C 1
ATOM 736 O O . ILE A 1 99 ? 0.872 -17.297 -4.982 1.00 90.50 99 ILE A O 1
ATOM 740 N N . ALA A 1 100 ? 0.744 -15.346 -6.071 1.00 87.62 100 ALA A N 1
ATOM 741 C CA . ALA A 1 100 ? 0.175 -14.616 -4.941 1.00 87.62 100 ALA A CA 1
ATOM 742 C C . ALA A 1 100 ? -1.183 -15.190 -4.496 1.00 87.62 100 ALA A C 1
ATOM 744 O O . ALA A 1 100 ? -1.470 -15.224 -3.300 1.00 87.62 100 ALA A O 1
ATOM 745 N N . TYR A 1 101 ? -1.995 -15.710 -5.423 1.00 88.69 101 TYR A N 1
ATOM 746 C CA . TYR A 1 101 ? -3.262 -16.374 -5.100 1.00 88.69 101 TYR A CA 1
ATOM 747 C C . TYR A 1 101 ? -3.113 -17.736 -4.415 1.00 88.69 101 TYR A C 1
ATOM 749 O O . TYR A 1 101 ? -4.112 -18.265 -3.937 1.00 88.69 101 TYR A O 1
ATOM 757 N N . MET A 1 102 ? -1.899 -18.280 -4.278 1.00 90.62 102 MET A N 1
ATOM 758 C CA . MET A 1 102 ? -1.646 -19.442 -3.415 1.00 90.62 102 MET A CA 1
ATOM 759 C C . MET A 1 102 ? -1.586 -19.080 -1.921 1.00 90.62 102 MET A C 1
ATOM 761 O O . MET A 1 102 ? -1.611 -19.975 -1.077 1.00 90.62 102 MET A O 1
ATOM 765 N N . TYR A 1 103 ? -1.542 -17.786 -1.574 1.00 87.94 103 TYR A N 1
ATOM 766 C CA . TYR A 1 103 ? -1.502 -17.302 -0.189 1.00 87.94 103 TYR A CA 1
ATOM 767 C C . TYR A 1 103 ? -2.570 -17.919 0.738 1.00 87.94 103 TYR A C 1
ATOM 769 O O . TYR A 1 103 ? -2.192 -18.344 1.829 1.00 87.94 103 TYR A O 1
ATOM 777 N N . PRO A 1 104 ? -3.858 -18.049 0.349 1.00 89.94 104 PRO A N 1
ATOM 778 C CA . PRO A 1 104 ? -4.870 -18.665 1.204 1.00 89.94 104 PRO A CA 1
ATOM 779 C C . PRO A 1 104 ? -4.503 -20.092 1.618 1.00 89.94 104 PRO A C 1
ATOM 781 O O . PRO A 1 104 ? -4.635 -20.426 2.789 1.00 89.94 104 PRO A O 1
A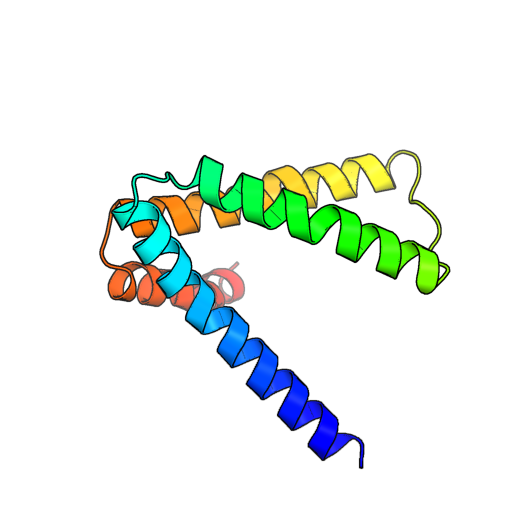TOM 784 N N . THR A 1 105 ? -3.967 -20.903 0.701 1.00 91.69 105 THR A N 1
ATOM 785 C CA . THR A 1 105 ? -3.530 -22.276 0.995 1.00 91.69 105 THR A CA 1
ATOM 786 C C . THR A 1 105 ? -2.396 -22.296 2.019 1.00 91.69 105 THR A C 1
ATOM 788 O O . THR A 1 105 ? -2.419 -23.093 2.954 1.00 91.69 105 THR A O 1
ATOM 791 N N . ILE A 1 106 ? -1.421 -21.394 1.871 1.00 89.44 106 ILE A N 1
ATOM 792 C CA . ILE A 1 106 ? -0.292 -21.269 2.804 1.00 89.44 106 ILE A CA 1
ATOM 793 C C . ILE A 1 106 ? -0.796 -20.885 4.199 1.00 89.44 106 ILE A C 1
ATOM 795 O O . ILE A 1 106 ? -0.377 -21.485 5.182 1.00 89.44 106 ILE A O 1
ATOM 799 N N . VAL A 1 107 ? -1.725 -19.927 4.287 1.00 90.62 107 VAL A N 1
ATOM 800 C CA . VAL A 1 107 ? -2.311 -19.493 5.565 1.00 90.62 107 VAL A CA 1
ATOM 801 C C . VAL A 1 107 ? -3.141 -20.592 6.213 1.00 90.62 107 VAL A C 1
ATOM 803 O O . VAL A 1 107 ? -3.089 -20.727 7.423 1.00 90.62 107 VAL A O 1
ATOM 806 N N . THR A 1 108 ? -3.890 -21.386 5.444 1.00 92.75 108 THR A N 1
ATOM 807 C CA . THR A 1 108 ? -4.694 -22.482 6.015 1.00 92.75 108 THR A CA 1
ATOM 808 C C . THR A 1 108 ? -3.865 -23.641 6.565 1.00 92.75 108 THR A C 1
ATOM 810 O O . THR A 1 108 ? -4.386 -24.424 7.351 1.00 92.75 108 THR A O 1
ATOM 813 N N . LEU A 1 109 ? -2.615 -23.789 6.118 1.00 91.75 109 LEU A N 1
ATOM 814 C CA . LEU A 1 109 ? -1.708 -24.852 6.563 1.00 91.75 109 LEU A CA 1
ATOM 815 C C . LEU A 1 109 ? -0.852 -24.454 7.778 1.00 91.75 109 LEU A C 1
ATOM 817 O O . LEU A 1 109 ? -0.265 -25.340 8.398 1.00 91.75 109 LEU A O 1
ATOM 821 N N . LEU A 1 110 ? -0.750 -23.155 8.073 1.00 82.75 110 LEU A N 1
ATOM 822 C CA . LE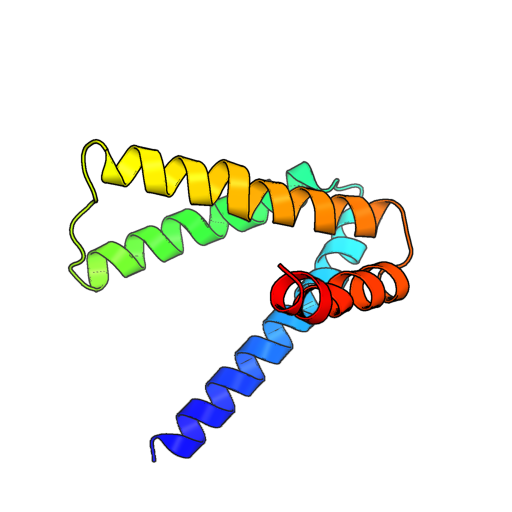U A 1 110 ? -0.041 -22.585 9.226 1.00 82.75 110 LEU A CA 1
ATOM 823 C C . LEU A 1 110 ? -0.958 -22.504 10.450 1.00 82.75 110 LEU A C 1
ATOM 825 O O . LEU A 1 110 ? -0.444 -22.776 11.557 1.00 82.75 110 LEU A O 1
#